Protein AF-A0A1E4FVM3-F1 (afdb_monomer_lite)

Secondary structure (DSSP, 8-state):
----EEE-SSHHHHHHHHHHHHHTTSS-TT--B---SSSS---B---SS---HHHHHHHHHTT--SEEESS---TT--TTGGGGHHHHHHHHHHHS-SGGGTT--HHHHHHHHHHHHHHHHSTTTTTS-HHHHHHHHHHHS-TTSSS-HHHHHHHHHHHHHHHHT------

pLDDT: mean 76.73, std 14.64, range [32.41, 96.19]

Structure (mmCIF, N/CA/C/O backbone):
data_AF-A0A1E4FVM3-F1
#
_entry.id   AF-A0A1E4FVM3-F1
#
loop_
_atom_site.grou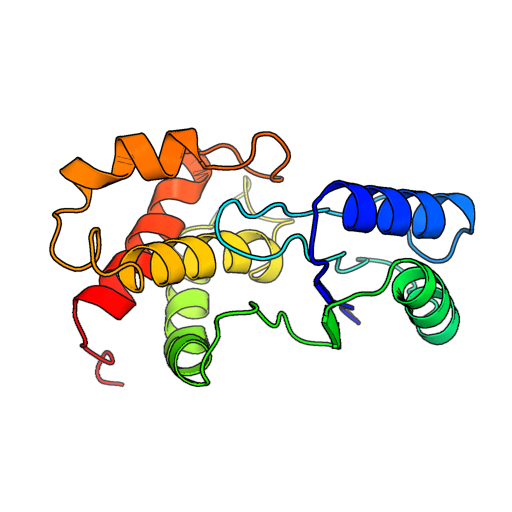p_PDB
_atom_site.id
_atom_site.type_symbol
_atom_site.label_atom_id
_atom_site.label_alt_id
_atom_site.label_comp_id
_atom_site.label_asym_id
_atom_site.label_entity_id
_atom_site.label_seq_id
_atom_site.pdbx_PDB_ins_code
_atom_site.Cartn_x
_atom_site.Cartn_y
_atom_site.Cartn_z
_atom_site.occupancy
_atom_site.B_iso_or_equiv
_atom_site.auth_seq_id
_atom_site.auth_comp_id
_atom_site.auth_asym_id
_atom_site.auth_atom_id
_atom_site.pdbx_PDB_model_num
ATOM 1 N N . MET A 1 1 ? 9.116 11.237 -12.407 1.00 55.25 1 MET A N 1
ATOM 2 C CA . MET A 1 1 ? 9.352 9.8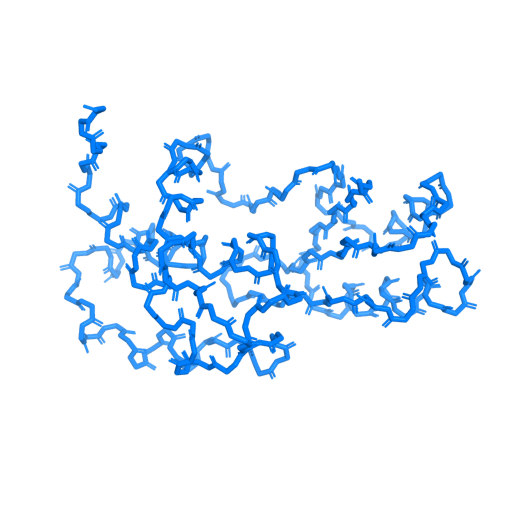05 -12.136 1.00 55.25 1 MET A CA 1
ATOM 3 C C . MET A 1 1 ? 8.247 9.042 -12.833 1.00 55.25 1 MET A C 1
ATOM 5 O O . MET A 1 1 ? 7.100 9.439 -12.680 1.00 55.25 1 MET A O 1
ATOM 9 N N . SER A 1 2 ? 8.581 8.047 -13.650 1.00 64.88 2 SER A N 1
ATOM 10 C CA . SER A 1 2 ? 7.583 7.173 -14.271 1.00 64.88 2 SER A CA 1
ATOM 11 C C . SER A 1 2 ? 7.431 5.952 -13.380 1.00 64.88 2 SER A C 1
ATOM 13 O O . SER A 1 2 ? 8.362 5.159 -13.269 1.00 64.88 2 SER A O 1
ATOM 15 N N . THR A 1 3 ? 6.294 5.848 -12.703 1.00 71.19 3 THR A N 1
ATOM 16 C CA . THR A 1 3 ? 5.967 4.690 -11.876 1.00 71.19 3 THR A CA 1
ATOM 17 C C . THR A 1 3 ? 5.226 3.671 -12.714 1.00 71.19 3 THR A C 1
ATOM 19 O O . THR A 1 3 ? 4.304 4.045 -13.429 1.00 71.19 3 THR A O 1
ATOM 22 N N . LEU A 1 4 ? 5.592 2.398 -12.603 1.00 76.56 4 LEU A N 1
ATOM 23 C CA . LEU A 1 4 ? 4.802 1.310 -13.153 1.00 76.56 4 LEU A CA 1
ATOM 24 C C . LEU A 1 4 ? 4.329 0.444 -11.992 1.00 76.56 4 LEU A C 1
ATOM 26 O O . LEU A 1 4 ? 5.120 0.017 -11.162 1.00 76.56 4 LEU A O 1
ATOM 30 N N . TYR A 1 5 ? 3.031 0.220 -11.917 1.00 77.19 5 TYR A N 1
ATOM 31 C CA . TYR A 1 5 ? 2.399 -0.694 -10.987 1.00 77.19 5 TYR A CA 1
ATOM 32 C C . TYR A 1 5 ? 2.003 -1.941 -11.757 1.00 77.19 5 TYR A C 1
ATOM 34 O O . TYR A 1 5 ? 1.569 -1.864 -12.905 1.00 77.19 5 TYR A O 1
ATOM 42 N N . ALA A 1 6 ? 2.129 -3.092 -11.114 1.00 79.44 6 ALA A N 1
ATOM 43 C CA . ALA A 1 6 ? 1.566 -4.336 -11.603 1.00 79.44 6 ALA A CA 1
ATOM 44 C C . ALA A 1 6 ? 1.057 -5.120 -10.411 1.00 79.44 6 ALA A C 1
ATOM 46 O O . ALA A 1 6 ? 1.839 -5.337 -9.501 1.00 79.44 6 ALA A O 1
ATOM 47 N N . THR A 1 7 ? -0.204 -5.534 -10.416 1.00 76.06 7 THR A N 1
ATOM 48 C CA . THR A 1 7 ? -0.795 -6.333 -9.335 1.00 76.06 7 THR A CA 1
ATOM 49 C C . THR A 1 7 ? -0.911 -7.778 -9.811 1.00 76.06 7 THR A C 1
ATOM 51 O O . THR A 1 7 ? -1.365 -8.029 -10.918 1.00 76.06 7 THR A O 1
ATOM 54 N N . TYR A 1 8 ? -0.539 -8.751 -8.991 1.00 76.81 8 TYR A N 1
ATOM 55 C CA . TYR A 1 8 ? -0.555 -10.187 -9.265 1.00 76.81 8 TYR A CA 1
ATOM 56 C C . TYR A 1 8 ? -1.565 -10.941 -8.394 1.00 76.81 8 TYR A C 1
ATOM 58 O O . TYR A 1 8 ? -1.943 -10.494 -7.319 1.00 76.81 8 TYR A O 1
ATOM 66 N N . PRO A 1 9 ? -2.015 -12.137 -8.803 1.00 72.88 9 PRO A N 1
ATOM 67 C CA . PRO A 1 9 ? -2.916 -12.943 -7.981 1.00 72.88 9 PRO A CA 1
ATOM 68 C C . PRO A 1 9 ? -2.242 -13.590 -6.762 1.00 72.88 9 PRO A C 1
ATOM 70 O O . PRO A 1 9 ? -2.947 -13.979 -5.836 1.00 72.88 9 PRO A O 1
ATOM 73 N N . ASN A 1 10 ? -0.914 -13.758 -6.771 1.00 73.62 10 ASN A N 1
ATOM 74 C CA . ASN A 1 10 ? -0.155 -14.465 -5.734 1.00 73.62 10 ASN A CA 1
ATOM 75 C C . ASN A 1 10 ? 1.259 -13.839 -5.546 1.00 73.62 10 ASN A C 1
ATOM 77 O O . ASN A 1 10 ? 1.725 -13.144 -6.455 1.00 73.62 10 ASN A O 1
ATOM 81 N N . PRO A 1 11 ? 1.961 -14.059 -4.411 1.00 72.44 11 PRO A N 1
ATOM 82 C CA . PRO A 1 11 ? 3.213 -13.361 -4.104 1.00 72.44 11 PRO A CA 1
ATOM 83 C C . PRO A 1 11 ? 4.366 -13.921 -4.928 1.00 72.44 11 PRO A C 1
ATOM 85 O O . PRO A 1 11 ? 5.247 -13.184 -5.352 1.00 72.44 11 PRO A O 1
ATOM 88 N N . THR A 1 12 ? 4.318 -15.219 -5.222 1.00 78.19 12 THR A N 1
ATOM 89 C CA . THR A 1 12 ? 5.316 -15.918 -6.023 1.00 78.19 12 THR A CA 1
ATOM 90 C C . THR A 1 12 ? 5.410 -15.337 -7.431 1.00 78.19 12 THR A C 1
ATOM 92 O O . THR A 1 12 ? 6.515 -15.096 -7.904 1.00 78.19 12 THR A O 1
ATOM 95 N N . ALA A 1 13 ? 4.278 -15.060 -8.085 1.00 81.00 13 ALA A N 1
ATOM 96 C CA . ALA A 1 13 ? 4.243 -14.446 -9.412 1.00 81.00 13 ALA A CA 1
ATOM 97 C C . ALA A 1 13 ? 4.869 -13.045 -9.402 1.00 81.00 13 ALA A C 1
ATOM 99 O O . ALA A 1 13 ? 5.689 -12.729 -10.262 1.00 81.00 13 ALA A O 1
ATOM 100 N N . ALA A 1 14 ? 4.552 -12.237 -8.390 1.00 78.50 14 ALA A N 1
ATOM 101 C CA . ALA A 1 14 ? 5.124 -10.906 -8.254 1.00 78.50 14 ALA A CA 1
ATOM 102 C C . ALA A 1 14 ? 6.630 -10.935 -7.958 1.00 78.50 14 ALA A 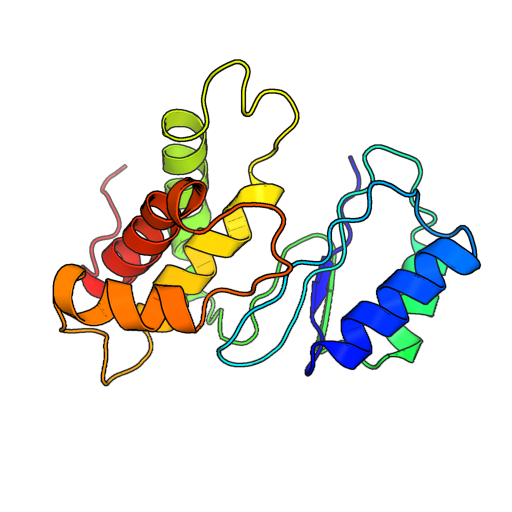C 1
ATOM 104 O O . ALA A 1 14 ? 7.393 -10.192 -8.570 1.00 78.50 14 ALA A O 1
ATOM 105 N N . GLU A 1 15 ? 7.085 -11.833 -7.080 1.00 78.31 15 GLU A N 1
ATOM 106 C CA . GLU A 1 15 ? 8.510 -12.047 -6.809 1.00 78.31 15 GLU A CA 1
ATOM 107 C C . GLU A 1 15 ? 9.271 -12.531 -8.050 1.00 78.31 15 GLU A C 1
ATOM 109 O O . GLU A 1 15 ? 10.405 -12.116 -8.289 1.00 78.31 15 GLU A O 1
ATOM 114 N N . GLN A 1 16 ? 8.671 -13.412 -8.852 1.00 85.31 16 GLN A N 1
ATOM 115 C CA . GLN A 1 16 ? 9.268 -13.897 -10.097 1.00 85.31 16 GLN A CA 1
ATOM 116 C C . GLN A 1 16 ? 9.345 -12.795 -11.159 1.00 85.31 16 GLN A C 1
ATOM 118 O O . GLN A 1 16 ? 10.384 -12.653 -11.811 1.00 85.31 16 GLN A O 1
ATOM 123 N N . ALA A 1 17 ? 8.296 -11.981 -11.292 1.00 86.00 17 ALA A N 1
ATOM 124 C CA . ALA A 1 17 ? 8.288 -10.818 -12.172 1.00 86.00 17 ALA A CA 1
ATOM 125 C C . ALA A 1 17 ? 9.365 -9.805 -11.770 1.00 86.00 17 ALA A C 1
ATOM 127 O O . ALA A 1 17 ? 10.157 -9.369 -12.604 1.00 86.00 17 ALA A O 1
ATOM 128 N N . ALA A 1 18 ? 9.462 -9.526 -10.472 1.00 80.62 18 ALA A N 1
ATOM 129 C CA . ALA A 1 18 ? 10.481 -8.679 -9.873 1.00 80.62 18 ALA A CA 1
ATOM 130 C C . ALA A 1 18 ? 11.888 -9.178 -10.210 1.00 80.62 18 ALA A C 1
ATOM 132 O O . ALA A 1 18 ? 12.705 -8.455 -10.783 1.00 80.62 18 ALA A O 1
ATOM 133 N N . ARG A 1 19 ? 12.173 -10.445 -9.905 1.00 82.94 19 ARG A N 1
ATOM 134 C CA . ARG A 1 19 ? 13.474 -11.050 -10.212 1.00 82.94 19 ARG A CA 1
ATOM 135 C C . ARG A 1 19 ? 13.802 -10.962 -11.702 1.00 82.94 19 ARG A C 1
ATOM 137 O O . ARG A 1 19 ? 14.945 -10.666 -12.031 1.00 82.94 19 ARG A O 1
ATOM 144 N N . SER A 1 20 ? 12.819 -11.160 -12.579 1.00 89.00 20 SER A N 1
ATOM 145 C CA . SER A 1 20 ? 13.014 -11.086 -14.033 1.00 89.00 20 SER A CA 1
ATOM 146 C C . SER A 1 20 ? 13.330 -9.664 -14.502 1.00 89.00 20 SER A C 1
ATOM 148 O O . SER A 1 20 ? 14.242 -9.482 -15.303 1.00 89.00 20 SER A O 1
ATOM 150 N N . LEU A 1 21 ? 12.660 -8.641 -13.956 1.00 84.12 21 LEU A N 1
ATOM 151 C CA . LEU A 1 21 ? 12.960 -7.234 -14.259 1.00 84.12 21 LEU A CA 1
ATOM 152 C C . LEU A 1 21 ? 14.407 -6.866 -13.913 1.00 84.12 21 LEU A C 1
ATOM 154 O O . LEU A 1 21 ? 15.078 -6.205 -14.709 1.00 84.12 21 LEU A O 1
ATOM 158 N N . LEU A 1 22 ? 14.895 -7.335 -12.761 1.00 81.06 22 LEU A N 1
ATOM 159 C CA . LEU A 1 22 ? 16.276 -7.121 -12.324 1.00 81.06 22 LEU A CA 1
ATOM 160 C C . LEU A 1 22 ? 17.277 -7.904 -13.184 1.00 81.06 22 LEU A C 1
ATOM 162 O O . LEU A 1 22 ? 18.270 -7.344 -13.639 1.00 81.06 22 LEU A O 1
ATOM 166 N N . GLN A 1 23 ? 17.020 -9.193 -13.428 1.00 86.00 23 GLN A N 1
ATOM 167 C CA . GLN A 1 23 ? 17.911 -10.067 -14.204 1.00 86.00 23 GLN A CA 1
ATOM 168 C C . GLN A 1 23 ? 18.042 -9.626 -15.662 1.00 86.00 23 GLN A C 1
ATOM 170 O O . GLN A 1 23 ? 19.118 -9.727 -16.247 1.00 86.00 23 GLN A O 1
ATOM 175 N N . GLU A 1 24 ? 16.955 -9.133 -16.252 1.00 88.44 24 GLU A N 1
ATOM 176 C CA . GLU A 1 24 ? 16.933 -8.676 -17.638 1.00 88.44 24 GLU A CA 1
ATOM 177 C C . GLU A 1 24 ? 17.366 -7.206 -17.785 1.00 88.44 24 GLU A C 1
ATOM 179 O O . GLU A 1 24 ? 17.501 -6.725 -18.913 1.00 88.44 24 GLU A O 1
ATOM 184 N N . GLY A 1 25 ? 17.618 -6.496 -16.677 1.00 82.25 25 GLY A N 1
ATOM 185 C CA . GLY A 1 25 ? 18.036 -5.092 -16.675 1.00 82.25 25 GLY A CA 1
ATOM 186 C C . GLY A 1 25 ? 16.948 -4.128 -17.156 1.00 82.25 25 GLY A C 1
ATOM 187 O O . GLY A 1 25 ? 17.263 -3.090 -17.732 1.00 82.25 25 GLY A O 1
ATOM 188 N N . ALA A 1 26 ? 15.675 -4.490 -16.977 1.00 81.44 26 ALA A N 1
ATOM 189 C CA . ALA A 1 26 ? 14.531 -3.646 -17.327 1.00 81.44 26 ALA A CA 1
ATOM 190 C C . ALA A 1 26 ? 14.175 -2.634 -16.218 1.00 81.44 26 ALA A C 1
ATOM 192 O O . ALA A 1 26 ? 13.538 -1.620 -16.502 1.00 81.44 26 ALA A O 1
ATOM 193 N N . ALA A 1 27 ? 14.625 -2.884 -14.982 1.00 75.25 27 ALA A N 1
ATOM 194 C CA . ALA A 1 27 ? 14.493 -1.989 -13.832 1.00 75.25 27 ALA A CA 1
ATOM 195 C C . ALA A 1 27 ? 15.787 -1.961 -12.988 1.00 75.25 27 ALA A C 1
ATOM 197 O O . ALA A 1 27 ? 16.590 -2.895 -13.045 1.00 75.25 27 ALA A O 1
ATOM 198 N N . SER A 1 28 ? 15.994 -0.893 -12.202 1.00 66.88 28 SER A N 1
ATOM 199 C CA . SER A 1 28 ? 17.129 -0.784 -11.268 1.00 66.88 28 SER A CA 1
ATOM 200 C C . SER A 1 28 ? 16.900 -1.583 -9.978 1.00 66.88 28 SER A C 1
ATOM 202 O O . SER A 1 28 ? 15.788 -2.009 -9.676 1.00 66.88 28 SER A O 1
ATOM 204 N N . THR A 1 29 ? 17.957 -1.748 -9.178 1.00 59.19 29 THR A N 1
ATOM 205 C CA . THR A 1 29 ? 17.938 -2.425 -7.867 1.00 59.19 29 THR A CA 1
ATOM 206 C C . THR A 1 29 ? 17.061 -1.769 -6.804 1.00 59.19 29 THR A C 1
ATOM 208 O O . THR A 1 29 ? 16.786 -2.411 -5.795 1.00 59.19 29 THR A O 1
ATOM 211 N N . ASP A 1 30 ? 16.566 -0.549 -7.017 1.00 59.97 30 ASP A N 1
ATOM 212 C CA . ASP A 1 30 ? 15.721 0.171 -6.047 1.00 59.97 30 ASP A CA 1
ATOM 213 C C . ASP A 1 30 ? 14.253 -0.299 -6.077 1.00 59.97 30 ASP A C 1
ATOM 215 O O . ASP A 1 30 ? 13.323 0.403 -5.679 1.00 59.97 30 ASP A O 1
ATOM 219 N N . MET A 1 31 ? 14.052 -1.524 -6.558 1.00 64.00 31 MET A N 1
ATOM 220 C CA . MET A 1 31 ? 12.776 -2.159 -6.800 1.00 64.00 31 MET A CA 1
ATOM 221 C C . MET A 1 31 ? 12.151 -2.714 -5.489 1.00 64.00 31 MET A C 1
ATOM 223 O O . MET A 1 31 ? 12.509 -3.786 -5.016 1.00 64.00 31 MET A O 1
ATOM 227 N N . ARG A 1 32 ? 11.177 -1.995 -4.916 1.00 64.88 32 ARG A N 1
ATOM 228 C CA . ARG A 1 32 ? 10.283 -2.335 -3.783 1.00 64.88 32 ARG A CA 1
ATOM 229 C C . ARG A 1 32 ? 9.032 -3.193 -4.093 1.00 64.88 32 ARG A C 1
ATOM 231 O O . ARG A 1 32 ? 7.964 -2.709 -4.458 1.00 64.88 32 ARG A O 1
ATOM 238 N N . VAL A 1 33 ? 9.126 -4.486 -3.838 1.00 64.25 33 VAL A N 1
ATOM 239 C CA . VAL A 1 33 ? 7.999 -5.428 -3.932 1.00 64.25 33 VAL A CA 1
ATOM 240 C C . VAL A 1 33 ? 7.124 -5.326 -2.668 1.00 64.25 33 VAL A C 1
ATOM 242 O O . VAL A 1 33 ? 7.634 -5.495 -1.565 1.00 64.25 33 VAL A O 1
ATOM 245 N N . VAL A 1 34 ? 5.820 -5.050 -2.794 1.00 62.69 34 VAL A N 1
ATOM 246 C CA . VAL A 1 34 ? 4.911 -4.812 -1.645 1.00 62.69 34 VAL A CA 1
ATOM 247 C C . VAL A 1 34 ? 3.829 -5.889 -1.500 1.00 62.69 34 VAL A C 1
ATOM 249 O O . VAL A 1 34 ? 2.878 -5.887 -2.254 1.00 62.69 34 VAL A O 1
ATOM 252 N N . CYS A 1 35 ? 3.877 -6.793 -0.521 1.00 62.56 35 CYS A N 1
ATOM 253 C CA . CYS A 1 35 ? 2.843 -7.841 -0.379 1.00 62.56 35 CYS A CA 1
ATOM 254 C C . CYS A 1 35 ? 1.548 -7.379 0.314 1.00 62.56 35 CYS A C 1
ATOM 256 O O . CYS A 1 35 ? 1.579 -6.444 1.098 1.00 62.56 35 CYS A O 1
ATOM 258 N N . TRP A 1 36 ? 0.424 -8.069 0.054 1.00 65.06 36 TRP A N 1
ATOM 259 C CA . TRP A 1 36 ? -0.867 -7.885 0.746 1.00 65.06 36 TRP A CA 1
ATOM 260 C C . TRP A 1 36 ? -1.482 -9.235 1.126 1.00 65.06 36 TRP A C 1
ATOM 262 O O . TRP A 1 36 ? -1.389 -10.168 0.320 1.00 65.06 36 TRP A O 1
ATOM 272 N N . PRO A 1 37 ? -2.129 -9.357 2.298 1.00 51.22 37 PRO A N 1
ATOM 273 C CA . PRO A 1 37 ? -2.682 -10.627 2.773 1.00 51.22 37 PRO A CA 1
ATOM 274 C C . PRO A 1 37 ? -4.093 -10.984 2.260 1.00 51.22 37 PRO A C 1
ATOM 276 O O . PRO A 1 37 ? -4.458 -12.153 2.340 1.00 51.22 37 PRO A O 1
ATOM 279 N N . THR A 1 38 ? -4.890 -10.054 1.712 1.00 49.81 38 THR A N 1
ATOM 280 C CA . THR A 1 38 ? -6.362 -10.233 1.622 1.00 49.81 38 THR A CA 1
ATOM 281 C C . THR A 1 38 ? -7.009 -10.348 0.232 1.00 49.81 38 THR A C 1
ATOM 283 O O . THR A 1 38 ? -8.238 -10.357 0.151 1.00 49.81 38 THR A O 1
ATOM 286 N N . GLY A 1 39 ? -6.276 -10.538 -0.877 1.00 44.88 39 GLY A N 1
ATOM 287 C CA . GLY A 1 39 ? -6.978 -10.825 -2.152 1.00 44.88 39 GLY A CA 1
ATOM 288 C C . GLY A 1 39 ? -6.254 -10.669 -3.489 1.00 44.88 39 GLY A C 1
ATOM 289 O O . GLY A 1 39 ? -6.886 -10.799 -4.542 1.00 44.88 39 GLY A O 1
ATOM 290 N N . GLY A 1 40 ? -4.953 -10.405 -3.502 1.00 47.19 40 GLY A N 1
ATOM 291 C CA . GLY A 1 40 ? -4.200 -10.266 -4.747 1.00 47.19 40 GLY A CA 1
ATOM 292 C C . GLY A 1 40 ? -3.041 -9.311 -4.561 1.00 47.19 40 GLY A C 1
ATOM 293 O O . GLY A 1 40 ? -3.218 -8.138 -4.266 1.00 47.19 40 GLY A O 1
ATOM 294 N N . MET A 1 41 ? -1.861 -9.884 -4.680 1.00 55.81 41 MET A N 1
ATOM 295 C CA . MET A 1 41 ? -0.551 -9.371 -4.358 1.00 55.81 41 MET A CA 1
ATOM 296 C C . MET A 1 41 ? -0.036 -8.204 -5.198 1.00 55.81 41 MET A C 1
ATOM 298 O O . MET A 1 41 ? -0.149 -8.179 -6.407 1.00 55.81 41 MET A O 1
ATOM 302 N N . VAL A 1 42 ? 0.728 -7.353 -4.523 1.00 55.53 42 VAL A N 1
ATOM 303 C CA . VAL A 1 42 ? 2.052 -6.906 -4.959 1.00 55.53 42 VAL A CA 1
ATOM 304 C C . VAL A 1 42 ? 2.186 -6.082 -6.212 1.00 55.53 42 VAL A C 1
ATOM 306 O O . VAL A 1 42 ? 2.440 -6.626 -7.276 1.00 55.53 42 VAL A O 1
ATOM 309 N N . SER A 1 43 ? 2.198 -4.763 -5.976 1.00 55.59 43 SER A N 1
ATOM 310 C CA . SER A 1 43 ? 2.779 -3.749 -6.848 1.00 55.59 43 SER A CA 1
ATOM 311 C C . SER A 1 43 ? 4.293 -3.910 -7.018 1.00 55.59 43 SER A C 1
ATOM 313 O O . SER A 1 43 ? 5.018 -4.237 -6.071 1.00 55.59 43 SER A O 1
ATOM 315 N N . LEU A 1 44 ? 4.748 -3.599 -8.232 1.00 59.44 44 LEU A N 1
ATOM 316 C CA . LEU A 1 44 ? 6.125 -3.636 -8.690 1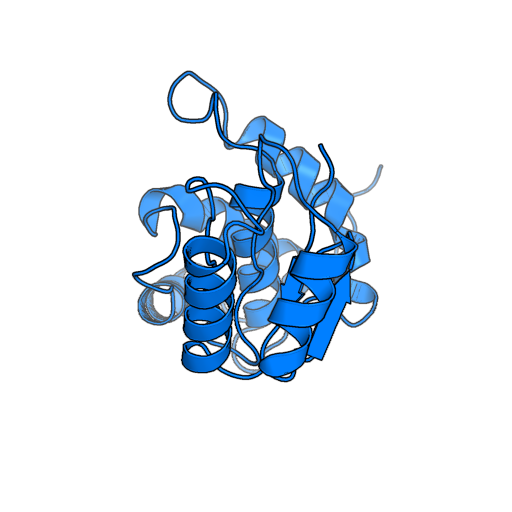.00 59.44 44 LEU A CA 1
ATOM 317 C C . LEU A 1 44 ? 6.617 -2.250 -9.164 1.00 59.44 44 LEU A C 1
ATOM 319 O O . LEU A 1 44 ? 6.848 -2.040 -10.337 1.00 59.44 44 LEU A O 1
ATOM 323 N N . VAL A 1 45 ? 6.845 -1.355 -8.206 1.00 59.72 45 VAL A N 1
ATOM 324 C CA . VAL A 1 45 ? 7.912 -0.327 -8.157 1.00 59.72 45 VAL A CA 1
ATOM 325 C C . VAL A 1 45 ? 8.005 0.797 -9.188 1.00 59.72 45 VAL A C 1
ATOM 327 O O . VAL A 1 45 ? 8.320 0.619 -10.358 1.00 59.72 45 VAL A O 1
ATOM 330 N N . THR A 1 46 ? 7.995 1.997 -8.606 1.00 53.81 46 THR A N 1
ATOM 331 C CA . THR A 1 46 ? 8.763 3.215 -8.916 1.00 53.81 46 THR A CA 1
ATOM 332 C C . THR A 1 46 ? 10.291 3.020 -9.023 1.00 53.81 46 THR A C 1
ATOM 334 O O . THR A 1 46 ? 10.989 3.086 -8.006 1.00 53.81 46 THR A O 1
ATOM 337 N N . PRO A 1 47 ? 10.905 2.904 -10.211 1.00 51.88 47 PRO A N 1
ATOM 338 C CA . PRO A 1 47 ? 12.321 3.216 -10.298 1.00 51.88 47 PRO A CA 1
ATOM 339 C C . PRO A 1 47 ? 12.500 4.724 -10.070 1.00 51.88 47 PRO A C 1
ATOM 341 O O . PRO A 1 47 ? 11.879 5.565 -10.722 1.00 51.88 47 PRO A O 1
ATOM 344 N N . THR A 1 48 ? 13.402 5.084 -9.163 1.00 53.53 48 THR A N 1
ATOM 345 C CA . THR A 1 48 ? 14.017 6.421 -9.134 1.00 53.53 48 THR A CA 1
ATOM 346 C C . THR A 1 48 ? 14.941 6.642 -10.347 1.00 53.53 48 THR A C 1
ATOM 348 O O . THR A 1 48 ? 15.401 7.761 -10.567 1.00 53.53 48 THR A O 1
ATOM 351 N N . GLY A 1 49 ? 15.186 5.596 -11.157 1.00 60.84 49 GLY A N 1
ATOM 352 C CA . GLY A 1 49 ? 16.016 5.590 -12.368 1.00 60.84 49 GLY A CA 1
ATOM 353 C C . GLY A 1 49 ? 15.257 5.376 -13.691 1.00 60.84 49 GLY A C 1
ATOM 354 O O . GLY A 1 49 ? 14.041 5.539 -13.773 1.00 60.84 49 GLY A O 1
ATOM 355 N N . GLN A 1 50 ? 15.989 5.023 -14.757 1.00 62.12 50 GLN A N 1
ATOM 356 C CA . GLN A 1 50 ? 15.406 4.738 -16.076 1.00 62.12 50 GLN A CA 1
ATOM 357 C C . GLN A 1 50 ? 14.572 3.448 -16.049 1.00 62.12 50 GLN A C 1
ATOM 359 O O . GLN A 1 50 ? 15.104 2.367 -15.811 1.00 62.12 50 GLN A O 1
ATOM 364 N N . LEU A 1 51 ? 13.278 3.575 -16.347 1.00 71.56 51 LEU A N 1
ATOM 365 C CA . LEU A 1 51 ? 12.388 2.463 -16.676 1.00 71.56 51 LEU A CA 1
ATOM 366 C C . LEU A 1 51 ? 12.375 2.277 -18.199 1.00 71.56 51 LEU A C 1
ATOM 368 O O . LEU A 1 51 ? 11.954 3.186 -18.920 1.00 71.56 51 LEU A O 1
ATOM 372 N N . ASP A 1 52 ? 12.757 1.103 -18.701 1.00 81.81 52 ASP A N 1
ATOM 373 C CA . ASP A 1 52 ? 12.357 0.706 -20.056 1.00 81.81 52 ASP A CA 1
ATOM 374 C C . ASP A 1 52 ? 10.907 0.223 -19.988 1.00 81.81 52 ASP A C 1
ATOM 376 O O . ASP A 1 52 ? 10.643 -0.928 -19.633 1.00 81.81 52 ASP A O 1
ATOM 380 N N . ARG A 1 53 ? 9.957 1.125 -20.259 1.00 80.75 53 ARG A N 1
ATOM 381 C CA . ARG A 1 53 ? 8.527 0.855 -20.064 1.00 80.75 53 ARG A CA 1
ATOM 382 C C . ARG A 1 53 ? 8.046 -0.335 -20.885 1.00 80.75 53 ARG A C 1
ATOM 384 O O . ARG A 1 53 ? 7.451 -1.248 -20.325 1.00 80.75 53 ARG A O 1
ATOM 391 N N . GLY A 1 54 ? 8.335 -0.346 -22.185 1.00 85.88 54 GLY A N 1
ATOM 392 C CA . GLY A 1 54 ? 7.858 -1.403 -23.077 1.00 85.88 54 GLY A CA 1
ATOM 393 C C . GLY A 1 54 ? 8.422 -2.767 -22.688 1.00 85.88 54 GLY A C 1
ATOM 394 O O . GLY A 1 54 ? 7.697 -3.762 -22.666 1.00 85.88 54 GLY A O 1
ATOM 395 N N . ARG A 1 55 ? 9.702 -2.815 -22.306 1.00 87.38 55 ARG A N 1
ATOM 396 C CA . ARG A 1 55 ? 10.330 -4.055 -21.845 1.00 87.38 55 ARG A CA 1
ATOM 397 C C . ARG A 1 55 ? 9.823 -4.494 -20.473 1.00 87.38 55 ARG A C 1
ATOM 399 O O . ARG A 1 55 ? 9.594 -5.683 -20.266 1.00 87.38 55 ARG A O 1
ATOM 406 N N . SER A 1 56 ? 9.616 -3.549 -19.561 1.00 86.12 56 SER A N 1
ATOM 407 C CA . SER A 1 56 ? 9.089 -3.818 -18.222 1.00 86.12 56 SER A CA 1
ATOM 408 C C . SER A 1 56 ? 7.675 -4.380 -18.297 1.00 86.12 56 SER A C 1
ATOM 410 O O . SER A 1 56 ? 7.414 -5.438 -17.734 1.00 86.12 56 SER A O 1
ATOM 412 N N . GLU A 1 57 ? 6.788 -3.749 -19.070 1.00 87.88 57 GLU A N 1
ATOM 413 C CA . GLU A 1 57 ? 5.427 -4.239 -19.312 1.00 87.88 57 GLU A CA 1
ATOM 414 C C . GLU A 1 57 ? 5.440 -5.648 -19.920 1.00 87.88 57 GLU A C 1
ATOM 416 O O . GLU A 1 57 ? 4.722 -6.525 -19.442 1.00 87.88 57 GLU A O 1
ATOM 421 N N . GLN A 1 58 ? 6.303 -5.917 -20.908 1.00 90.31 58 GLN A N 1
ATOM 422 C CA . GLN A 1 58 ? 6.438 -7.261 -21.481 1.00 90.31 58 GLN A CA 1
ATOM 423 C C . GLN A 1 58 ? 6.880 -8.307 -20.456 1.00 90.31 58 GLN A C 1
ATOM 425 O O . GLN A 1 58 ? 6.351 -9.416 -20.466 1.00 90.31 58 GLN A O 1
ATOM 430 N N . ILE A 1 59 ? 7.847 -7.987 -19.593 1.00 89.75 59 ILE A N 1
ATOM 431 C CA . ILE A 1 59 ? 8.321 -8.907 -18.551 1.00 89.75 59 ILE A CA 1
ATOM 432 C C . ILE A 1 59 ? 7.216 -9.155 -17.526 1.00 89.75 59 ILE A C 1
ATOM 434 O O . ILE A 1 59 ? 6.953 -10.310 -17.199 1.00 89.75 59 ILE A O 1
ATOM 438 N N . LEU A 1 60 ? 6.535 -8.101 -17.070 1.00 87.31 60 LEU A N 1
ATOM 439 C CA . LEU A 1 60 ? 5.434 -8.194 -16.111 1.00 87.31 60 LEU A CA 1
ATOM 440 C C . LEU A 1 60 ? 4.308 -9.091 -16.648 1.00 87.31 60 LEU A C 1
ATOM 442 O O . LEU A 1 60 ? 3.874 -10.023 -15.975 1.00 87.31 60 LEU A O 1
ATOM 446 N N . GLN A 1 61 ? 3.901 -8.892 -17.905 1.00 90.00 61 GLN A N 1
ATOM 447 C CA . GLN A 1 61 ? 2.831 -9.663 -18.549 1.00 90.00 61 GLN A CA 1
ATOM 448 C C . GLN A 1 61 ? 3.100 -11.179 -18.606 1.00 90.00 61 GLN A C 1
ATOM 450 O O . GLN A 1 61 ? 2.155 -11.968 -18.576 1.00 90.00 61 GLN A O 1
ATOM 455 N N . ARG A 1 62 ? 4.367 -11.627 -18.603 1.00 93.69 62 ARG A N 1
ATOM 456 C CA . ARG A 1 62 ? 4.716 -13.067 -18.572 1.00 93.69 62 ARG A CA 1
ATOM 457 C C . ARG A 1 62 ? 4.207 -13.777 -17.318 1.00 93.69 62 ARG A C 1
ATOM 459 O O . ARG A 1 62 ? 4.011 -14.989 -17.344 1.00 93.69 62 ARG A O 1
ATOM 466 N N . PHE A 1 63 ? 3.978 -13.032 -16.240 1.00 89.75 63 PHE A N 1
ATOM 467 C CA . PHE A 1 63 ? 3.547 -13.561 -14.947 1.00 89.75 63 PHE A CA 1
ATOM 468 C C . PHE A 1 63 ? 2.052 -13.339 -14.684 1.00 89.75 63 PHE A C 1
ATOM 470 O O . PHE A 1 63 ? 1.595 -13.516 -13.557 1.00 89.75 63 PHE A O 1
ATOM 477 N N . SER A 1 64 ? 1.279 -13.006 -15.728 1.00 87.38 64 SER A N 1
ATOM 478 C CA . SER A 1 64 ? -0.186 -12.861 -15.684 1.00 87.38 64 SER A CA 1
ATOM 479 C C . SER A 1 64 ? -0.674 -11.905 -14.581 1.00 87.38 64 SER A C 1
ATOM 481 O O . SER A 1 64 ? -1.390 -12.326 -13.663 1.00 87.38 64 SER A O 1
ATOM 483 N N . PRO A 1 65 ? -0.278 -10.620 -14.637 1.00 83.00 65 PRO A N 1
ATOM 484 C CA . PRO A 1 65 ? -0.778 -9.620 -13.714 1.00 83.00 65 PRO A CA 1
ATOM 485 C C . PRO A 1 65 ? -2.283 -9.410 -13.925 1.00 83.00 65 PRO A C 1
ATOM 487 O O . PRO A 1 65 ? -2.832 -9.596 -15.008 1.00 83.00 65 PRO A O 1
ATOM 490 N N . LEU A 1 66 ? -2.950 -9.010 -12.855 1.00 77.38 66 LEU A N 1
ATOM 491 C CA . LEU A 1 66 ? -4.344 -8.590 -12.810 1.00 77.38 66 LEU A CA 1
ATOM 492 C C . LEU A 1 66 ? -4.533 -7.202 -13.409 1.00 77.38 66 LEU A C 1
ATOM 494 O O . LEU A 1 66 ? -5.544 -6.944 -14.052 1.00 77.38 66 LEU A O 1
ATOM 498 N N . SER A 1 67 ? -3.558 -6.330 -13.175 1.00 79.31 67 SER A N 1
ATOM 499 C CA . SER A 1 67 ? -3.498 -4.970 -13.692 1.00 79.31 67 SER A CA 1
ATOM 500 C C . SER A 1 67 ? -2.041 -4.568 -13.885 1.00 79.31 67 SER A C 1
ATOM 502 O O . SER A 1 67 ? -1.155 -5.061 -13.182 1.00 79.31 67 SER A O 1
ATOM 504 N N . VAL A 1 68 ? -1.797 -3.694 -14.861 1.00 82.00 68 VAL A N 1
ATOM 505 C CA . VAL A 1 68 ? -0.512 -3.024 -15.095 1.00 82.00 68 VAL A CA 1
ATOM 506 C C . VAL A 1 68 ? -0.819 -1.586 -15.501 1.00 82.00 68 VAL A C 1
ATOM 508 O O . VAL A 1 68 ? -1.606 -1.383 -16.424 1.00 82.00 68 VAL A O 1
ATOM 511 N N . GLY A 1 69 ? -0.227 -0.595 -14.837 1.00 78.50 69 GLY A N 1
ATOM 512 C CA . GLY A 1 69 ? -0.543 0.809 -15.104 1.00 78.50 69 GLY A CA 1
ATOM 513 C C . GLY A 1 69 ? 0.286 1.806 -14.304 1.00 78.50 69 GLY A C 1
ATOM 514 O O . GLY A 1 69 ? 1.153 1.432 -13.524 1.00 78.50 69 GLY A O 1
ATOM 515 N N . ASP A 1 70 ? 0.021 3.095 -14.506 1.00 75.06 70 ASP A N 1
ATOM 516 C CA . ASP A 1 70 ? 0.725 4.187 -13.812 1.00 75.06 70 ASP A CA 1
ATOM 517 C C . ASP A 1 70 ? 0.205 4.438 -12.388 1.00 75.06 70 ASP A C 1
ATOM 519 O O . ASP A 1 70 ? 0.836 5.151 -11.607 1.00 75.06 70 ASP A O 1
ATOM 523 N N . THR A 1 71 ? -0.934 3.840 -12.041 1.00 68.75 71 THR A N 1
ATOM 524 C CA . THR A 1 71 ? -1.590 3.947 -10.737 1.00 68.75 71 THR A CA 1
ATOM 525 C C . THR A 1 71 ? -1.682 2.586 -10.066 1.00 68.75 71 THR A C 1
ATOM 527 O O . THR A 1 71 ? -1.853 1.559 -10.725 1.00 68.75 71 THR A O 1
ATOM 530 N N . PHE A 1 72 ? -1.606 2.577 -8.737 1.00 68.06 72 PHE A N 1
ATOM 531 C CA . PHE A 1 72 ? -1.893 1.380 -7.961 1.00 68.06 72 PHE A CA 1
ATOM 532 C C . PHE A 1 72 ? -3.383 1.041 -8.059 1.00 68.06 72 PHE A C 1
ATOM 534 O O . PHE A 1 72 ? -4.229 1.821 -7.633 1.00 68.06 72 PHE A O 1
ATOM 541 N N . GLU A 1 73 ? -3.705 -0.135 -8.596 1.00 63.47 73 GLU A N 1
ATOM 542 C CA . GLU A 1 73 ? -5.069 -0.666 -8.606 1.00 63.47 73 GLU A CA 1
ATOM 543 C C . GLU A 1 73 ? -5.159 -1.856 -7.644 1.00 63.47 73 GLU A C 1
ATOM 545 O O . GLU A 1 73 ? -4.725 -2.970 -7.964 1.00 63.47 73 GLU A O 1
ATOM 550 N N . ALA A 1 74 ? -5.719 -1.630 -6.451 1.00 57.97 74 ALA A N 1
ATOM 551 C CA . ALA A 1 74 ? -6.068 -2.716 -5.537 1.00 57.97 74 ALA A CA 1
ATOM 552 C C . ALA A 1 74 ? -7.263 -3.505 -6.103 1.00 57.97 74 ALA A C 1
ATOM 554 O O . ALA A 1 74 ? -8.243 -2.926 -6.562 1.00 57.97 74 ALA A O 1
ATOM 555 N N . ARG A 1 75 ? -7.230 -4.842 -6.061 1.00 51.03 75 ARG A N 1
ATOM 556 C CA . ARG A 1 75 ? -8.244 -5.707 -6.709 1.00 51.03 75 ARG A CA 1
ATOM 557 C C . ARG A 1 75 ? -9.674 -5.517 -6.167 1.00 51.03 75 ARG A C 1
ATOM 559 O O . ARG A 1 75 ? -10.634 -5.877 -6.845 1.00 51.03 75 ARG A O 1
ATOM 566 N N . ARG A 1 76 ? -9.817 -4.966 -4.956 1.00 49.84 76 ARG A N 1
ATOM 567 C CA . ARG A 1 76 ? -11.094 -4.572 -4.331 1.00 49.84 76 ARG A CA 1
ATOM 568 C C . ARG A 1 76 ? -11.295 -3.064 -4.216 1.00 49.84 76 ARG A C 1
ATOM 570 O O . ARG A 1 76 ? -12.281 -2.644 -3.609 1.00 49.84 76 ARG A O 1
ATOM 577 N N . ALA A 1 77 ? -10.444 -2.264 -4.855 1.00 46.84 77 ALA A N 1
ATOM 578 C CA . ALA A 1 77 ? -10.762 -0.883 -5.174 1.00 46.84 77 ALA A CA 1
ATOM 579 C C . ALA A 1 77 ? -11.928 -0.867 -6.172 1.00 46.84 77 ALA A C 1
ATOM 581 O O . ALA A 1 77 ? -11.794 -0.576 -7.357 1.00 46.84 77 ALA A O 1
ATOM 582 N N . THR A 1 78 ? -13.133 -1.155 -5.681 1.00 42.62 78 THR A N 1
ATOM 583 C CA . THR A 1 78 ? -14.320 -0.449 -6.145 1.00 42.62 78 THR A CA 1
ATOM 584 C C . THR A 1 78 ? -13.923 1.025 -6.216 1.00 42.62 78 THR A C 1
ATOM 586 O O . THR A 1 78 ? -13.166 1.473 -5.354 1.00 42.62 78 THR A O 1
ATOM 589 N N . GLY A 1 79 ? -14.424 1.804 -7.178 1.00 49.16 79 GLY A N 1
ATOM 590 C CA . GLY A 1 79 ? -14.089 3.237 -7.289 1.00 49.16 79 GLY A CA 1
ATOM 591 C C . GLY A 1 79 ? -14.193 4.043 -5.974 1.00 49.16 79 GLY A C 1
ATOM 592 O O . GLY A 1 79 ? -13.650 5.134 -5.894 1.00 49.16 79 GLY A O 1
ATOM 593 N N . ALA A 1 80 ? -14.824 3.467 -4.940 1.00 50.03 80 ALA A N 1
ATOM 594 C CA . ALA A 1 80 ? -14.816 3.847 -3.533 1.00 50.03 80 ALA A CA 1
ATOM 595 C C . ALA A 1 80 ? -13.443 4.093 -2.866 1.00 50.03 80 ALA A C 1
ATOM 597 O O . ALA A 1 80 ? -13.353 5.050 -2.113 1.00 50.03 80 ALA A O 1
ATOM 598 N N . THR A 1 81 ? -12.377 3.311 -3.086 1.00 54.53 81 THR A N 1
ATOM 599 C CA . THR A 1 81 ? -11.092 3.588 -2.387 1.00 54.53 81 THR A CA 1
ATOM 600 C C . THR A 1 81 ? -10.331 4.760 -3.001 1.00 54.53 81 THR A C 1
ATOM 602 O O . THR A 1 81 ? -9.657 5.491 -2.285 1.00 54.53 81 THR A O 1
ATOM 605 N N . ASN A 1 82 ? -10.516 5.000 -4.304 1.00 64.69 82 ASN A N 1
ATOM 606 C CA . ASN A 1 82 ? -9.993 6.192 -4.974 1.00 64.69 82 ASN A CA 1
ATOM 607 C C . ASN A 1 82 ? -10.640 7.484 -4.425 1.00 64.69 82 ASN A C 1
ATOM 609 O O . ASN A 1 82 ? -10.093 8.565 -4.597 1.00 64.69 82 ASN A O 1
ATOM 613 N N . LEU A 1 83 ? -11.787 7.383 -3.729 1.00 71.00 83 LEU A N 1
ATOM 614 C CA . LEU A 1 83 ? -12.422 8.526 -3.059 1.00 71.00 83 LEU A CA 1
ATOM 615 C C . LEU A 1 83 ? -11.605 9.058 -1.875 1.00 71.00 83 LEU A C 1
ATOM 617 O O . LEU A 1 83 ? -11.834 10.191 -1.465 1.00 71.00 83 LEU A O 1
ATOM 621 N N . TYR A 1 84 ? -10.698 8.253 -1.315 1.00 82.38 84 TYR A N 1
ATOM 622 C CA . TYR A 1 84 ? -9.928 8.600 -0.116 1.00 82.38 84 TYR A CA 1
ATOM 623 C C . TYR A 1 84 ? -8.455 8.902 -0.411 1.00 82.38 84 TYR A C 1
ATOM 625 O O . TYR A 1 84 ? -7.687 9.158 0.513 1.00 82.38 84 TYR A O 1
ATOM 633 N N . GLU A 1 85 ? -8.044 8.881 -1.682 1.00 83.88 85 GLU A N 1
ATOM 634 C CA . GLU A 1 85 ? -6.642 9.059 -2.075 1.00 83.88 85 GLU A CA 1
ATOM 635 C C . GLU A 1 85 ? -6.082 10.407 -1.596 1.00 83.88 85 GLU A C 1
ATOM 637 O O . GLU A 1 85 ? -4.994 10.465 -1.019 1.00 83.88 85 GLU A O 1
ATOM 642 N N . ASP A 1 86 ? -6.867 11.478 -1.745 1.00 88.81 86 ASP A N 1
ATOM 643 C CA . ASP A 1 86 ? -6.494 12.820 -1.288 1.00 88.81 86 ASP A CA 1
ATOM 644 C C . ASP A 1 86 ? -6.298 12.869 0.238 1.00 88.81 86 ASP A C 1
ATOM 646 O O . ASP A 1 86 ? -5.336 13.471 0.724 1.00 88.81 86 ASP A O 1
ATOM 650 N N . ASP A 1 87 ? -7.157 12.183 1.002 1.00 90.69 87 ASP A N 1
ATOM 651 C CA . ASP A 1 87 ? -7.035 12.088 2.461 1.00 90.69 87 ASP A CA 1
ATOM 652 C C . ASP A 1 87 ? -5.777 11.314 2.863 1.00 90.69 87 ASP A C 1
ATOM 654 O O . ASP A 1 87 ? -5.038 11.728 3.757 1.00 90.69 87 ASP A O 1
ATOM 658 N N . PHE A 1 88 ? -5.511 10.190 2.193 1.00 91.31 88 PHE A N 1
ATOM 659 C CA . PHE A 1 88 ? -4.338 9.360 2.454 1.00 91.31 88 PHE A CA 1
ATOM 660 C C . PHE A 1 88 ? -3.051 10.118 2.154 1.00 91.31 88 PHE A C 1
ATOM 662 O O . PHE A 1 88 ? -2.101 10.061 2.936 1.00 91.31 88 PHE A O 1
ATOM 669 N N . GLN A 1 89 ? -3.013 10.860 1.048 1.00 91.44 89 GLN A N 1
ATOM 670 C CA . GLN A 1 89 ? -1.861 11.674 0.693 1.00 91.44 89 GLN A CA 1
ATOM 671 C C . GLN A 1 89 ? -1.658 12.825 1.691 1.00 91.44 89 GLN A C 1
ATOM 673 O O . GLN A 1 89 ? -0.516 13.124 2.063 1.00 91.44 89 GLN A O 1
ATOM 678 N N . ALA A 1 90 ? -2.743 13.449 2.162 1.00 93.81 90 ALA A N 1
ATOM 679 C CA . ALA A 1 90 ? -2.690 14.487 3.187 1.00 93.81 90 ALA A CA 1
ATOM 680 C C . ALA A 1 90 ? -2.179 13.947 4.536 1.00 93.81 90 ALA A C 1
ATOM 682 O O . ALA A 1 90 ? -1.254 14.532 5.109 1.00 93.81 90 ALA A O 1
ATOM 683 N N . ASP A 1 91 ? -2.714 12.819 5.016 1.00 96.19 91 ASP A N 1
ATOM 684 C CA . ASP A 1 91 ? -2.260 12.171 6.253 1.00 96.19 91 ASP A CA 1
ATOM 685 C C . ASP A 1 91 ? -0.797 11.731 6.138 1.00 96.19 91 ASP A C 1
ATOM 687 O O . ASP A 1 91 ? 0.004 12.042 7.020 1.00 96.19 91 ASP A O 1
ATOM 691 N N . ALA A 1 92 ? -0.399 11.111 5.022 1.00 94.19 92 ALA A N 1
ATOM 692 C CA . ALA A 1 92 ? 0.974 10.658 4.809 1.00 94.19 92 ALA A CA 1
ATOM 693 C C . ALA A 1 92 ? 1.983 11.812 4.874 1.00 94.19 92 ALA A C 1
ATOM 695 O O . ALA A 1 92 ? 3.036 11.685 5.503 1.00 94.19 92 ALA A O 1
ATOM 696 N N . LYS A 1 93 ? 1.644 12.965 4.282 1.00 94.56 93 LYS A N 1
ATOM 697 C CA . LYS A 1 93 ? 2.476 14.177 4.325 1.00 94.56 93 LYS A CA 1
ATOM 698 C C . LYS A 1 93 ? 2.681 14.692 5.750 1.00 94.56 93 LYS A C 1
ATOM 700 O O . LYS A 1 93 ? 3.707 15.310 6.030 1.00 94.56 93 LYS A O 1
ATOM 705 N N . ILE A 1 94 ? 1.714 14.485 6.641 1.00 95.75 94 ILE A N 1
ATOM 706 C CA . ILE A 1 94 ? 1.794 14.896 8.048 1.00 95.75 94 ILE A CA 1
ATOM 707 C C . ILE A 1 94 ? 2.528 13.838 8.880 1.00 95.75 94 ILE A C 1
ATOM 709 O O . ILE A 1 94 ? 3.389 14.173 9.691 1.00 95.75 94 ILE A O 1
ATOM 713 N N . ARG A 1 95 ? 2.208 12.563 8.660 1.00 96.19 95 ARG A N 1
ATOM 714 C CA . ARG A 1 95 ? 2.675 11.423 9.453 1.00 96.19 95 ARG A CA 1
ATOM 715 C C . ARG A 1 95 ? 4.137 11.077 9.198 1.00 96.19 95 ARG A C 1
ATOM 717 O O . ARG A 1 95 ? 4.880 10.808 10.140 1.00 96.19 95 ARG A O 1
ATOM 724 N N . PHE A 1 96 ? 4.556 11.089 7.938 1.00 94.62 96 PHE A N 1
ATOM 725 C CA . PHE A 1 96 ? 5.875 10.621 7.521 1.00 94.62 96 PHE A CA 1
ATOM 726 C C . PHE A 1 96 ? 6.811 11.801 7.246 1.00 94.62 96 PHE A C 1
ATOM 728 O O . PHE A 1 96 ? 7.253 12.030 6.124 1.00 94.62 96 PHE A O 1
ATOM 735 N N . GLN A 1 97 ? 7.111 12.569 8.300 1.00 93.56 97 GLN A N 1
ATOM 736 C CA . GLN A 1 97 ? 8.010 13.728 8.251 1.00 93.56 97 GLN A CA 1
ATOM 737 C C . GLN A 1 97 ? 9.352 13.491 8.955 1.00 93.56 97 GLN A C 1
ATOM 739 O O . GLN A 1 97 ? 9.450 12.755 9.937 1.00 93.56 97 GLN A O 1
ATOM 744 N N . GLY A 1 98 ? 10.385 14.193 8.489 1.00 92.88 98 GLY A N 1
ATOM 745 C CA . GLY A 1 98 ? 11.714 14.207 9.098 1.00 92.88 98 GLY A CA 1
ATOM 746 C C . GLY A 1 98 ? 12.718 13.251 8.440 1.00 92.88 98 GLY A C 1
ATOM 747 O O . GLY A 1 98 ? 12.372 12.541 7.496 1.00 92.88 98 GLY A O 1
ATOM 748 N N . PRO A 1 99 ? 13.968 13.215 8.945 1.00 93.06 99 PRO A N 1
ATOM 749 C CA . PRO A 1 99 ? 15.096 12.556 8.272 1.00 93.06 99 PRO A CA 1
ATOM 750 C C . PRO A 1 99 ? 14.884 11.064 7.997 1.00 93.06 99 PRO A C 1
ATOM 752 O O . PRO A 1 99 ? 15.421 10.510 7.048 1.00 93.06 99 PRO A O 1
ATOM 755 N N . ARG A 1 100 ? 14.059 10.395 8.810 1.00 89.38 100 ARG A N 1
ATOM 756 C CA . ARG A 1 100 ? 13.735 8.975 8.632 1.00 89.38 100 ARG A CA 1
ATOM 757 C C . ARG A 1 100 ? 12.999 8.685 7.318 1.00 89.38 100 ARG A C 1
ATOM 759 O O . ARG A 1 100 ? 13.151 7.597 6.772 1.00 89.38 100 ARG A O 1
ATOM 766 N N . TRP A 1 101 ? 12.202 9.634 6.833 1.00 90.44 101 TRP A N 1
ATOM 767 C CA . TRP A 1 101 ? 11.298 9.451 5.694 1.00 90.44 101 TRP A CA 1
ATOM 768 C C . TRP A 1 101 ? 11.718 10.266 4.468 1.00 90.44 101 TRP A C 1
ATOM 770 O O . TRP A 1 101 ? 11.000 10.287 3.479 1.00 90.44 101 TRP A O 1
ATOM 780 N N . GLU A 1 102 ? 12.881 10.922 4.507 1.00 86.62 102 GLU A N 1
ATOM 781 C CA . GLU A 1 102 ? 13.318 11.893 3.491 1.00 86.62 102 GLU A CA 1
ATOM 782 C C . GLU A 1 102 ? 13.454 11.313 2.072 1.00 86.62 102 GLU A C 1
ATOM 784 O O . GLU A 1 102 ? 13.305 12.038 1.093 1.00 86.62 102 GLU A O 1
ATOM 789 N N . ASN A 1 103 ? 13.697 10.002 1.969 1.00 82.25 103 ASN A N 1
ATOM 790 C CA . ASN A 1 103 ? 13.803 9.264 0.706 1.00 82.25 103 ASN A CA 1
ATOM 791 C C . ASN A 1 103 ? 12.567 8.395 0.417 1.00 82.25 103 ASN A C 1
ATOM 793 O O . ASN A 1 103 ? 12.624 7.512 -0.437 1.00 82.25 103 ASN A O 1
ATOM 797 N N . CYS A 1 104 ? 11.485 8.586 1.173 1.00 82.19 104 CYS A N 1
ATOM 798 C CA . CYS A 1 104 ? 10.224 7.884 0.976 1.00 82.19 104 CYS A CA 1
ATOM 799 C C . CYS A 1 104 ? 9.223 8.817 0.301 1.00 82.19 104 CYS A C 1
ATOM 801 O O . CYS A 1 104 ? 9.158 10.014 0.586 1.00 82.19 104 CYS A O 1
ATOM 803 N N . PHE A 1 105 ? 8.410 8.251 -0.574 1.00 82.50 105 PHE A N 1
ATOM 804 C CA . PHE A 1 105 ? 7.337 8.949 -1.258 1.00 82.50 105 PHE A CA 1
ATOM 805 C C . PHE A 1 105 ? 5.993 8.397 -0.804 1.00 82.50 105 PHE A C 1
ATOM 807 O O . PHE A 1 105 ? 5.909 7.327 -0.206 1.00 82.50 105 PHE A O 1
ATOM 814 N N . TYR A 1 106 ? 4.913 9.114 -1.110 1.00 83.62 106 TYR A N 1
ATOM 815 C CA . TYR A 1 106 ? 3.566 8.661 -0.768 1.00 83.62 106 TYR A CA 1
ATOM 816 C C . TYR A 1 106 ? 3.292 7.233 -1.265 1.00 83.62 106 TYR A C 1
ATOM 818 O O . TYR A 1 106 ? 2.729 6.432 -0.531 1.00 83.62 106 TYR A O 1
ATOM 826 N N . GLN A 1 107 ? 3.789 6.878 -2.449 1.00 78.94 107 GLN A N 1
ATOM 827 C CA . GLN A 1 107 ? 3.674 5.550 -3.052 1.00 78.94 107 GLN A CA 1
ATOM 828 C C . GLN A 1 107 ? 4.270 4.422 -2.190 1.00 78.94 107 GLN A C 1
ATOM 830 O O . GLN A 1 107 ? 3.845 3.277 -2.317 1.00 78.94 107 GLN A O 1
ATOM 835 N N . ASP A 1 108 ? 5.231 4.728 -1.311 1.00 78.38 108 ASP A N 1
ATOM 836 C CA . ASP A 1 108 ? 5.786 3.759 -0.363 1.00 78.38 108 ASP A CA 1
ATOM 837 C C . ASP A 1 108 ? 4.813 3.458 0.788 1.00 78.38 108 ASP A C 1
ATOM 839 O O . ASP A 1 108 ? 4.848 2.370 1.356 1.00 78.38 108 ASP A O 1
ATOM 843 N N . PHE A 1 109 ? 3.943 4.408 1.136 1.00 85.12 109 PHE A N 1
ATOM 844 C CA . PHE A 1 109 ? 3.001 4.308 2.255 1.00 85.12 109 PHE A CA 1
ATOM 845 C C . PHE A 1 109 ? 1.571 4.007 1.809 1.00 85.12 109 PHE A C 1
ATOM 847 O O . PHE A 1 109 ? 0.830 3.385 2.562 1.00 85.12 109 PHE A O 1
ATOM 854 N N . GLN A 1 110 ? 1.200 4.436 0.599 1.00 84.06 110 GLN A N 1
ATOM 855 C CA . GLN A 1 110 ? -0.088 4.244 -0.071 1.00 84.06 110 GLN A CA 1
ATOM 856 C C . GLN A 1 110 ? -0.641 2.829 0.170 1.00 84.06 110 GLN A C 1
ATOM 858 O O . GLN A 1 110 ? -1.703 2.716 0.781 1.00 84.06 110 GLN A O 1
ATOM 863 N N . PRO A 1 111 ? 0.102 1.762 -0.174 1.00 80.88 111 PRO A N 1
ATOM 864 C CA . PRO A 1 111 ? -0.002 0.447 0.427 1.00 80.88 111 PRO A CA 1
ATOM 865 C C . PRO A 1 111 ? -0.803 0.294 1.737 1.00 80.88 111 PRO A C 1
ATOM 867 O O . PRO A 1 111 ? -1.851 -0.351 1.784 1.00 80.88 111 PRO A O 1
ATOM 870 N N . ALA A 1 112 ? -0.283 0.851 2.823 1.00 85.88 112 ALA A N 1
ATOM 871 C CA . ALA A 1 112 ? -0.797 0.639 4.164 1.00 85.88 112 ALA A CA 1
ATOM 872 C C . ALA A 1 112 ? -2.213 1.177 4.352 1.00 85.88 112 ALA A C 1
ATOM 874 O O . ALA A 1 112 ? -3.023 0.527 5.010 1.00 85.88 112 ALA A O 1
ATOM 875 N N . TYR A 1 113 ? -2.519 2.320 3.740 1.00 88.50 113 TYR A N 1
ATOM 876 C CA . TYR A 1 113 ? -3.862 2.892 3.766 1.00 88.50 113 TYR A CA 1
ATOM 877 C C . TYR A 1 113 ? -4.865 1.960 3.089 1.00 88.50 113 TYR A C 1
ATOM 879 O O . TYR A 1 113 ? -5.900 1.640 3.669 1.00 88.50 113 TYR A O 1
ATOM 887 N N . TYR A 1 114 ? -4.515 1.443 1.909 1.00 82.62 114 TYR A N 1
ATOM 888 C CA . TYR A 1 114 ? -5.366 0.499 1.188 1.00 82.62 114 TYR A CA 1
ATOM 889 C C . TYR A 1 114 ? -5.619 -0.780 1.984 1.00 82.62 114 TYR A C 1
ATOM 891 O O . TYR A 1 114 ? -6.746 -1.268 1.996 1.00 82.62 114 TYR A O 1
ATOM 899 N N . TYR A 1 115 ? -4.620 -1.293 2.704 1.00 82.19 115 TYR A N 1
ATOM 900 C CA . TYR A 1 115 ? -4.828 -2.442 3.585 1.00 82.19 115 TYR A CA 1
ATOM 901 C C . TYR A 1 115 ? -5.830 -2.166 4.698 1.00 82.19 115 TYR A C 1
ATOM 903 O O . TYR A 1 115 ? -6.728 -2.972 4.923 1.00 82.19 115 TYR A O 1
ATOM 911 N N . GLY A 1 116 ? -5.722 -1.010 5.352 1.00 85.88 116 GLY A N 1
ATOM 912 C CA . GLY A 1 116 ? -6.719 -0.568 6.323 1.00 85.88 116 GLY A CA 1
ATOM 913 C C . GLY A 1 116 ? -8.126 -0.543 5.735 1.00 85.88 116 GLY A C 1
ATOM 914 O O . GLY A 1 116 ? -9.061 -1.103 6.305 1.00 85.88 116 GLY A O 1
ATOM 915 N N . SER A 1 117 ? -8.265 0.054 4.553 1.00 84.75 117 SER A N 1
ATOM 916 C CA . SER A 1 117 ? -9.541 0.135 3.841 1.00 84.75 117 SER A CA 1
ATOM 917 C C . SER A 1 117 ? -10.099 -1.238 3.463 1.00 84.75 117 SER A C 1
ATOM 919 O O . SER A 1 117 ? -11.304 -1.457 3.560 1.00 84.75 117 SER A O 1
ATOM 921 N N . GLU A 1 118 ? -9.248 -2.189 3.072 1.00 79.12 118 GLU A N 1
ATOM 922 C CA . GLU A 1 118 ? -9.677 -3.565 2.812 1.00 79.12 118 GLU A CA 1
ATOM 923 C C . GLU A 1 118 ? -10.177 -4.270 4.075 1.00 79.12 118 GLU A C 1
ATOM 925 O O . GLU A 1 118 ? -11.198 -4.957 4.003 1.00 79.12 118 GLU A O 1
ATOM 930 N N . LEU A 1 119 ? -9.516 -4.070 5.222 1.00 82.88 119 LEU A N 1
ATOM 931 C CA . LEU A 1 119 ? -9.986 -4.600 6.507 1.00 82.88 119 LEU A CA 1
ATOM 932 C C . LEU A 1 119 ? -11.388 -4.071 6.834 1.00 82.88 119 LEU A C 1
ATOM 934 O O . LEU A 1 119 ? -12.261 -4.846 7.206 1.00 82.88 119 LEU A O 1
ATOM 938 N N . ALA A 1 120 ? -11.643 -2.782 6.607 1.00 82.25 120 ALA A N 1
ATOM 939 C CA . ALA A 1 120 ? -12.956 -2.169 6.826 1.00 82.25 120 ALA A CA 1
ATOM 940 C C . ALA A 1 120 ? -14.038 -2.641 5.834 1.00 82.25 120 ALA A C 1
ATOM 942 O O . ALA A 1 120 ? -15.236 -2.509 6.092 1.00 82.25 120 ALA A O 1
ATOM 943 N N . HIS A 1 121 ? -13.646 -3.191 4.683 1.00 77.00 121 HIS A N 1
ATOM 944 C CA . HIS A 1 121 ? -14.571 -3.820 3.741 1.00 77.00 121 HIS A CA 1
ATOM 945 C C . HIS A 1 121 ? -14.899 -5.276 4.098 1.00 77.00 121 HIS A C 1
ATOM 947 O O . HIS A 1 121 ? -15.869 -5.819 3.558 1.00 77.00 121 HIS A O 1
ATOM 953 N N . ASP A 1 122 ? -14.140 -5.913 4.993 1.00 76.25 122 ASP A N 1
ATOM 954 C CA . ASP A 1 122 ? -14.529 -7.201 5.556 1.00 76.25 122 ASP A CA 1
ATOM 955 C C . ASP A 1 122 ? -15.702 -7.002 6.521 1.00 76.25 122 ASP A C 1
ATOM 957 O O . ASP A 1 122 ? -15.599 -6.304 7.529 1.00 76.25 122 ASP A O 1
ATOM 961 N N . MET A 1 123 ? -16.836 -7.632 6.210 1.00 61.41 123 MET A N 1
ATOM 962 C CA . MET A 1 123 ? -18.062 -7.510 7.001 1.00 61.41 123 MET A CA 1
ATOM 963 C C . MET A 1 123 ? -17.885 -7.929 8.464 1.00 61.41 123 MET A C 1
ATOM 965 O O . MET A 1 123 ? -18.652 -7.474 9.303 1.00 61.41 123 MET A O 1
ATOM 969 N N . HIS A 1 124 ? -16.911 -8.788 8.773 1.00 72.94 124 HIS A N 1
ATOM 970 C CA . HIS A 1 124 ? -16.656 -9.225 10.147 1.00 72.94 124 HIS A CA 1
ATOM 971 C C . HIS A 1 124 ? -15.857 -8.206 10.952 1.00 72.94 124 HIS A C 1
ATOM 973 O O . HIS A 1 124 ? -15.922 -8.230 12.175 1.00 72.94 124 HIS A O 1
ATOM 979 N N . LEU A 1 125 ? -15.088 -7.356 10.270 1.00 74.94 125 LEU A N 1
ATOM 980 C CA . LEU A 1 125 ? -14.161 -6.426 10.903 1.00 74.94 125 LEU A CA 1
ATOM 981 C C . LEU A 1 125 ? -14.689 -4.997 10.892 1.00 74.94 125 LEU A C 1
ATOM 983 O O . LEU A 1 125 ? -14.328 -4.250 11.780 1.00 74.94 125 LEU A O 1
ATOM 987 N N . ARG A 1 126 ? -15.546 -4.621 9.935 1.00 70.69 126 ARG A N 1
ATOM 988 C CA . ARG A 1 126 ? -16.003 -3.241 9.690 1.00 70.69 126 ARG A CA 1
ATOM 989 C C . ARG A 1 126 ? -16.505 -2.471 10.919 1.00 70.69 126 ARG A C 1
ATOM 991 O O . ARG A 1 126 ? -16.261 -1.269 11.004 1.00 70.69 126 ARG A O 1
ATOM 998 N N . ASP A 1 127 ? -17.227 -3.146 11.809 1.00 78.69 127 ASP A N 1
ATOM 999 C CA . ASP A 1 127 ? -17.869 -2.545 12.986 1.00 78.69 127 ASP A CA 1
ATOM 1000 C C . ASP A 1 127 ? -17.072 -2.786 14.284 1.00 78.69 127 ASP A C 1
ATOM 1002 O O . ASP A 1 127 ? -17.565 -2.502 15.376 1.00 78.69 127 ASP A O 1
ATOM 1006 N N . CYS A 1 128 ? -15.854 -3.328 14.180 1.00 84.19 128 CYS A N 1
ATOM 1007 C CA . CYS A 1 128 ? -14.971 -3.547 15.321 1.00 84.19 128 CYS A CA 1
ATOM 1008 C C . CYS A 1 128 ? -14.166 -2.291 15.659 1.00 84.19 128 CYS A C 1
ATOM 1010 O O . CYS A 1 128 ? -13.808 -1.491 14.785 1.00 84.19 128 CYS A O 1
ATOM 1012 N N . ASP A 1 129 ? -13.797 -2.158 16.930 1.00 86.81 129 ASP A N 1
ATOM 1013 C CA . ASP A 1 129 ? -12.827 -1.146 17.330 1.00 86.81 129 ASP A CA 1
ATOM 1014 C C . ASP A 1 129 ? -11.435 -1.524 16.804 1.00 86.81 129 ASP A C 1
ATOM 1016 O O . ASP A 1 129 ? -11.044 -2.695 16.788 1.00 86.81 129 ASP A O 1
ATOM 1020 N N . TRP A 1 130 ? -10.633 -0.525 16.419 1.00 88.06 130 TRP A N 1
ATOM 1021 C CA . TRP A 1 130 ? -9.270 -0.765 15.925 1.00 88.06 130 TRP A CA 1
ATOM 1022 C C . TRP A 1 130 ? -8.434 -1.624 16.891 1.00 88.06 130 TRP A C 1
ATOM 1024 O O . TRP A 1 130 ? -7.677 -2.493 16.461 1.00 88.06 130 TRP A O 1
ATOM 1034 N N . SER A 1 131 ? -8.596 -1.423 18.202 1.00 90.06 131 SER A N 1
ATOM 1035 C CA . SER A 1 131 ? -7.891 -2.184 19.243 1.00 90.06 131 SER A CA 1
ATOM 1036 C C . SER A 1 131 ? -8.208 -3.684 19.231 1.00 90.06 131 SER A C 1
ATOM 1038 O O . SER A 1 131 ? -7.372 -4.482 19.659 1.00 90.06 131 SER A O 1
ATOM 1040 N N . GLU A 1 132 ? -9.381 -4.081 18.736 1.00 88.81 132 GLU A N 1
ATOM 1041 C CA . GLU A 1 132 ? -9.802 -5.480 18.628 1.00 88.81 132 GLU A CA 1
ATOM 1042 C C . GLU A 1 132 ? -9.169 -6.158 17.408 1.00 88.81 132 GLU A C 1
ATOM 1044 O O . GLU A 1 132 ? -8.796 -7.333 17.468 1.00 88.81 132 GLU A O 1
ATOM 1049 N N . ILE A 1 133 ? -8.980 -5.405 16.321 1.00 88.75 133 ILE A N 1
ATOM 1050 C CA . ILE A 1 133 ? -8.487 -5.935 15.044 1.00 88.75 133 ILE A CA 1
ATOM 1051 C C . ILE A 1 133 ? -6.984 -5.726 14.827 1.00 88.75 133 ILE A C 1
ATOM 1053 O O . ILE A 1 133 ? -6.394 -6.451 14.028 1.00 88.75 133 ILE A O 1
ATOM 1057 N N . GLU A 1 134 ? -6.326 -4.806 15.549 1.00 92.50 134 GLU A N 1
ATOM 1058 C CA . GLU A 1 134 ? -4.899 -4.475 15.365 1.00 92.50 134 GLU A CA 1
ATOM 1059 C C . GLU A 1 134 ? -4.023 -5.733 15.421 1.00 92.50 134 GLU A C 1
ATOM 1061 O O . GLU A 1 134 ? -3.116 -5.920 14.608 1.00 92.50 134 GLU A O 1
ATOM 1066 N N . GLY A 1 135 ? -4.313 -6.633 16.366 1.00 90.56 135 GLY A N 1
ATOM 1067 C CA . GLY A 1 135 ? -3.564 -7.875 16.530 1.00 90.56 135 GLY A CA 1
ATOM 1068 C C . GLY A 1 135 ? -3.665 -8.799 15.315 1.00 90.56 135 GLY A C 1
ATOM 1069 O O . GLY A 1 135 ? -2.679 -9.440 14.950 1.00 90.56 135 GLY A O 1
ATOM 1070 N N . GLU A 1 136 ? -4.834 -8.877 14.681 1.00 84.88 136 GLU A N 1
ATOM 1071 C CA . GLU A 1 136 ? -5.036 -9.649 13.454 1.00 84.88 136 GLU A CA 1
ATOM 1072 C C . GLU A 1 136 ? -4.426 -8.954 12.241 1.00 84.88 136 GLU A C 1
ATOM 1074 O O . GLU A 1 136 ? -3.665 -9.578 11.497 1.00 84.88 136 GLU A O 1
ATOM 1079 N N . ALA A 1 137 ? -4.662 -7.649 12.110 1.00 87.06 137 ALA A N 1
ATOM 1080 C CA . ALA A 1 137 ? -4.086 -6.820 11.065 1.00 87.06 137 ALA A CA 1
ATOM 1081 C C . ALA A 1 137 ? -2.554 -6.932 11.045 1.00 87.06 137 ALA A C 1
ATOM 1083 O O . ALA A 1 137 ? -1.964 -7.130 9.981 1.00 87.06 137 ALA A O 1
ATOM 1084 N N . ARG A 1 138 ? -1.920 -6.905 12.226 1.00 89.81 138 ARG A N 1
ATOM 1085 C CA . ARG A 1 138 ? -0.479 -7.104 12.411 1.00 89.81 138 ARG A CA 1
ATOM 1086 C C . ARG A 1 138 ? -0.016 -8.499 12.008 1.00 89.81 138 ARG A C 1
ATOM 1088 O O . ARG A 1 138 ? 1.026 -8.616 11.373 1.00 89.81 138 ARG A O 1
ATOM 1095 N N . ARG A 1 139 ? -0.735 -9.559 12.402 1.00 84.81 139 ARG A N 1
ATOM 1096 C CA . ARG A 1 139 ? -0.364 -10.950 12.058 1.00 84.81 139 ARG A CA 1
ATOM 1097 C C . ARG A 1 139 ? -0.389 -11.191 10.553 1.00 84.81 139 ARG A C 1
ATOM 1099 O O . ARG A 1 139 ? 0.427 -11.955 10.049 1.00 84.81 139 ARG A O 1
ATOM 1106 N N . ASN A 1 140 ? -1.317 -10.534 9.871 1.00 79.62 140 ASN A N 1
ATOM 1107 C CA . ASN A 1 140 ? -1.476 -10.616 8.429 1.00 79.62 140 ASN A CA 1
ATOM 1108 C C . ASN A 1 140 ? -0.574 -9.615 7.681 1.00 79.62 140 ASN A C 1
ATOM 1110 O O . ASN A 1 140 ? -0.406 -9.734 6.468 1.00 79.62 140 ASN A O 1
ATOM 1114 N N . TRP A 1 141 ? 0.056 -8.660 8.376 1.00 78.56 141 TRP A N 1
ATOM 1115 C CA . TRP A 1 141 ? 0.980 -7.721 7.751 1.00 78.56 141 TRP A CA 1
ATOM 1116 C C . TRP A 1 141 ? 2.191 -8.460 7.154 1.00 78.56 141 TRP A C 1
ATOM 1118 O O . TRP A 1 141 ? 2.828 -9.263 7.842 1.00 78.56 141 TRP A O 1
ATOM 1128 N N . PRO A 1 142 ? 2.551 -8.211 5.887 1.00 69.94 142 PRO A N 1
ATOM 1129 C CA . PRO A 1 142 ? 3.611 -8.966 5.246 1.00 69.94 142 PRO A CA 1
ATOM 1130 C C . PRO A 1 142 ? 4.992 -8.608 5.793 1.00 69.94 142 PRO A C 1
ATOM 1132 O O . PRO A 1 142 ? 5.426 -7.460 5.747 1.00 69.94 142 PRO A O 1
ATOM 1135 N N . ASN A 1 143 ? 5.745 -9.638 6.181 1.00 65.88 143 ASN A N 1
ATOM 1136 C CA . ASN A 1 143 ? 7.130 -9.508 6.653 1.00 65.88 143 ASN A CA 1
ATOM 1137 C C . ASN A 1 143 ? 8.099 -8.936 5.601 1.00 65.88 143 ASN A C 1
ATOM 1139 O O . ASN A 1 143 ? 9.193 -8.506 5.951 1.00 65.88 143 ASN A O 1
ATOM 1143 N N . HIS A 1 144 ? 7.721 -8.968 4.321 1.00 60.25 144 HIS A N 1
ATOM 1144 C CA . HIS A 1 144 ? 8.535 -8.485 3.201 1.00 60.25 144 HIS A CA 1
ATOM 1145 C C . HIS A 1 144 ? 8.189 -7.060 2.762 1.00 60.25 144 HIS A C 1
ATOM 1147 O O . HIS A 1 144 ? 8.759 -6.574 1.788 1.00 60.25 144 HIS A O 1
ATOM 1153 N N . PHE A 1 145 ? 7.260 -6.388 3.445 1.00 69.75 145 PHE A N 1
ATOM 1154 C CA . PHE A 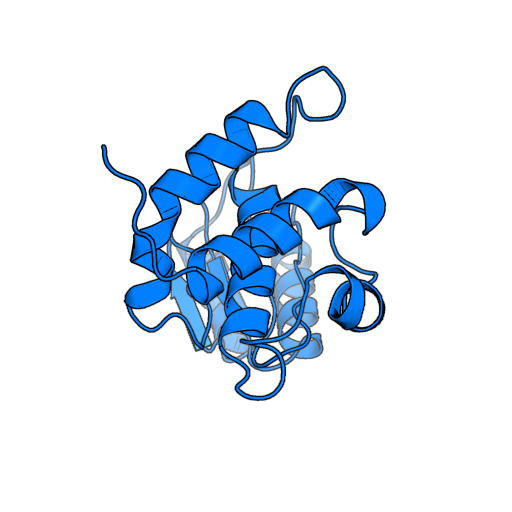1 145 ? 7.014 -4.978 3.185 1.00 69.75 145 PHE A CA 1
ATOM 1155 C C . PHE A 1 145 ? 8.221 -4.124 3.600 1.00 69.75 145 PHE A C 1
ATOM 1157 O O . PHE A 1 145 ? 8.954 -4.468 4.526 1.00 69.75 145 PHE A O 1
ATOM 1164 N N . CYS A 1 146 ? 8.423 -2.995 2.921 1.00 67.12 146 CYS A N 1
ATOM 1165 C CA . CYS A 1 146 ? 9.574 -2.115 3.133 1.00 67.12 146 CYS A CA 1
ATOM 1166 C C . CYS A 1 146 ? 9.625 -1.475 4.532 1.00 67.12 146 CYS A C 1
ATOM 1168 O O . CYS A 1 146 ? 10.698 -1.039 4.952 1.00 67.12 146 CYS A O 1
ATOM 1170 N N . PHE A 1 147 ? 8.505 -1.444 5.262 1.00 80.19 147 PHE A N 1
ATOM 1171 C CA . PHE A 1 147 ? 8.411 -0.875 6.606 1.00 80.19 147 PHE A CA 1
ATOM 1172 C C . PHE A 1 147 ? 7.888 -1.879 7.638 1.00 80.19 147 PHE A C 1
ATOM 1174 O O . PHE A 1 147 ? 7.027 -2.718 7.354 1.00 80.19 147 PHE A O 1
ATOM 1181 N N . ALA A 1 148 ? 8.394 -1.766 8.868 1.00 85.06 148 ALA A N 1
ATOM 1182 C CA . ALA A 1 148 ? 7.917 -2.569 9.984 1.00 85.06 148 ALA A CA 1
ATOM 1183 C C . ALA A 1 148 ? 6.482 -2.175 10.373 1.00 85.06 148 ALA A C 1
ATOM 1185 O O . ALA A 1 148 ? 6.057 -1.041 10.164 1.00 85.06 148 ALA A O 1
ATOM 1186 N N . TRP A 1 149 ? 5.750 -3.092 11.013 1.00 89.19 149 TRP A N 1
ATOM 1187 C CA . TRP A 1 149 ? 4.386 -2.822 11.485 1.00 89.19 149 TRP A CA 1
ATOM 1188 C C . TRP A 1 149 ? 4.290 -1.544 12.331 1.00 89.19 149 TRP A C 1
ATOM 1190 O O . TRP A 1 149 ? 3.434 -0.704 12.086 1.00 89.19 149 TRP A O 1
ATOM 1200 N N . GLU A 1 150 ? 5.192 -1.366 13.301 1.00 92.56 150 GLU A N 1
ATOM 1201 C CA . GLU A 1 150 ? 5.142 -0.217 14.219 1.00 92.56 150 GLU A CA 1
ATOM 1202 C C . GLU A 1 150 ? 5.320 1.128 13.509 1.00 92.56 150 GLU A C 1
ATOM 1204 O O . GLU A 1 150 ? 4.795 2.139 13.966 1.00 92.56 150 GLU A O 1
ATOM 1209 N N . ASP A 1 151 ? 6.017 1.129 12.376 1.00 91.62 151 ASP A N 1
ATOM 1210 C CA . ASP A 1 151 ? 6.238 2.327 11.576 1.00 91.62 151 ASP A CA 1
ATOM 1211 C C . ASP A 1 151 ? 4.986 2.746 10.807 1.00 91.62 151 ASP A C 1
ATOM 1213 O O . ASP A 1 151 ? 4.780 3.927 10.538 1.00 91.62 151 ASP A O 1
ATOM 1217 N N . ILE A 1 152 ? 4.155 1.771 10.438 1.00 91.69 152 ILE A N 1
ATOM 1218 C CA . ILE A 1 152 ? 3.122 1.942 9.420 1.00 91.69 152 ILE A CA 1
ATOM 1219 C C . ILE A 1 152 ? 1.700 1.742 9.948 1.00 91.69 152 ILE A C 1
ATOM 1221 O O . ILE A 1 152 ? 0.743 2.171 9.306 1.00 91.69 152 ILE A O 1
ATOM 1225 N N . LYS A 1 153 ? 1.533 1.159 11.140 1.00 93.50 153 LYS A N 1
ATOM 1226 C CA . LYS A 1 153 ? 0.221 0.839 11.723 1.00 93.50 153 LYS A CA 1
ATOM 1227 C C . LYS A 1 153 ? -0.724 2.033 11.811 1.00 93.50 153 LYS A C 1
ATOM 1229 O O . LYS A 1 153 ? -1.925 1.858 11.679 1.00 93.50 153 LYS A O 1
ATOM 1234 N N . GLY A 1 154 ? -0.192 3.247 11.974 1.00 95.50 154 GLY A N 1
ATOM 1235 C CA . GLY A 1 154 ? -1.000 4.465 11.976 1.00 95.50 154 GLY A CA 1
ATOM 1236 C C . GLY A 1 154 ? -1.635 4.780 10.617 1.00 95.50 154 GLY A C 1
ATOM 1237 O O . GLY A 1 154 ? -2.757 5.266 10.582 1.00 95.50 154 GLY A O 1
ATOM 1238 N N . ALA A 1 155 ? -0.953 4.472 9.509 1.00 93.94 155 ALA A N 1
ATOM 1239 C CA . ALA A 1 155 ? -1.521 4.593 8.164 1.00 93.94 155 ALA A CA 1
ATOM 1240 C C . ALA A 1 155 ? -2.553 3.491 7.889 1.00 93.94 155 ALA A C 1
ATOM 1242 O O . ALA A 1 155 ? -3.603 3.762 7.311 1.00 93.94 155 ALA A O 1
ATOM 1243 N N . VAL A 1 156 ? -2.294 2.266 8.368 1.00 91.44 156 VAL A N 1
ATOM 1244 C CA . VAL A 1 156 ? -3.269 1.166 8.294 1.00 91.44 156 VAL A CA 1
ATOM 1245 C C . VAL A 1 156 ? -4.543 1.518 9.057 1.00 91.44 156 VAL A C 1
ATOM 1247 O O . VAL A 1 156 ? -5.632 1.433 8.502 1.00 91.44 156 VAL A O 1
ATOM 1250 N N . GLN A 1 157 ? -4.412 1.974 10.301 1.00 94.31 157 GLN A N 1
ATOM 1251 C CA . GLN A 1 157 ? -5.550 2.410 11.101 1.00 94.31 157 GLN A CA 1
ATOM 1252 C C . GLN A 1 157 ? -6.323 3.532 10.404 1.00 94.31 157 GLN A C 1
ATOM 1254 O O . GLN A 1 157 ? -7.539 3.453 10.286 1.00 94.31 157 GLN A O 1
ATOM 1259 N N . TYR A 1 158 ? -5.625 4.543 9.877 1.00 94.00 158 TYR A N 1
ATOM 1260 C CA . TYR A 1 158 ? -6.276 5.641 9.166 1.00 94.00 158 TYR A CA 1
ATOM 1261 C C . TYR A 1 158 ? -7.100 5.135 7.973 1.00 94.00 158 TYR A C 1
ATOM 1263 O O . TYR A 1 158 ? -8.254 5.520 7.810 1.00 94.00 158 TYR A O 1
ATOM 1271 N N . GLY A 1 159 ? -6.542 4.233 7.161 1.00 90.00 159 GLY A N 1
ATOM 1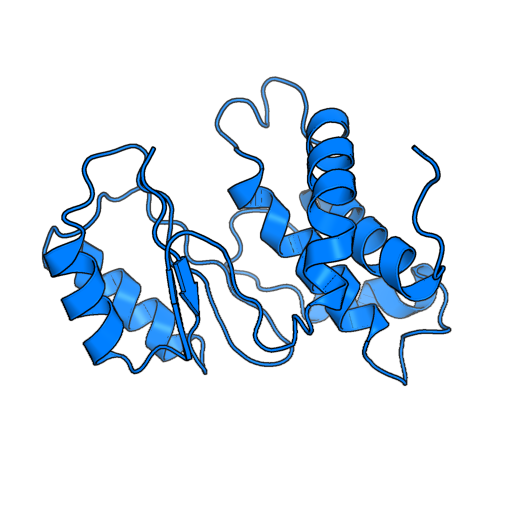272 C CA . GLY A 1 159 ? -7.256 3.627 6.035 1.00 90.00 159 GLY A CA 1
ATOM 1273 C C . GLY A 1 159 ? -8.516 2.858 6.444 1.00 90.00 159 GLY A C 1
ATOM 1274 O O . GLY A 1 159 ? -9.528 2.926 5.743 1.00 90.00 159 GLY A O 1
ATOM 1275 N N . TYR A 1 160 ? -8.460 2.163 7.583 1.00 89.62 160 TYR A N 1
ATOM 1276 C CA . TYR A 1 160 ? -9.601 1.471 8.183 1.00 89.62 160 TYR A CA 1
ATOM 1277 C C . TYR A 1 160 ? -10.669 2.471 8.645 1.00 89.62 160 TYR A C 1
ATOM 1279 O O . TYR A 1 160 ? -11.816 2.413 8.196 1.00 89.62 160 TYR A O 1
ATOM 1287 N N . ASP A 1 161 ? -10.268 3.464 9.439 1.00 90.81 161 ASP A N 1
ATOM 1288 C CA . ASP A 1 161 ? -11.162 4.471 10.010 1.00 90.81 161 ASP A CA 1
ATOM 1289 C C . ASP A 1 161 ? -11.901 5.273 8.925 1.00 90.81 161 ASP A C 1
ATOM 1291 O O . ASP A 1 161 ? -13.087 5.574 9.087 1.00 90.81 161 ASP A O 1
ATOM 1295 N N . ARG A 1 162 ? -11.245 5.601 7.797 1.00 88.69 162 ARG A N 1
ATOM 1296 C CA . ARG A 1 162 ? -11.873 6.345 6.684 1.00 88.69 162 ARG A CA 1
ATOM 1297 C C . ARG A 1 162 ? -13.035 5.592 6.042 1.00 88.69 162 ARG A C 1
ATOM 1299 O O . ARG A 1 162 ? -14.052 6.208 5.721 1.00 88.69 162 ARG A O 1
ATOM 1306 N N . VAL A 1 163 ? -12.908 4.277 5.885 1.00 84.31 163 VAL A N 1
ATOM 1307 C CA . VAL A 1 163 ? -13.960 3.439 5.294 1.00 84.31 163 VAL A CA 1
ATOM 1308 C C . VAL A 1 163 ? -15.036 3.100 6.327 1.00 84.31 163 VAL A C 1
ATOM 1310 O O . VAL A 1 163 ? -16.226 3.209 6.017 1.00 84.31 163 VAL A O 1
ATOM 1313 N N . SER A 1 164 ? -14.649 2.748 7.557 1.00 83.31 164 SER A N 1
ATOM 1314 C CA . SER A 1 164 ? -15.597 2.394 8.622 1.00 83.31 164 SER A CA 1
ATOM 1315 C C . SER A 1 164 ? -16.446 3.583 9.075 1.00 83.31 164 SER A C 1
ATOM 1317 O O . SER A 1 164 ? -17.647 3.432 9.283 1.00 83.31 164 SER A O 1
ATOM 1319 N N . SER A 1 165 ? -15.877 4.791 9.143 1.00 76.00 165 SER A N 1
ATOM 1320 C CA . SER A 1 165 ? -16.616 5.982 9.588 1.00 76.00 165 SER A CA 1
ATOM 1321 C C . SER A 1 165 ? -17.640 6.483 8.562 1.00 76.00 165 SER A C 1
ATOM 1323 O O . SER A 1 165 ? -18.531 7.249 8.919 1.00 76.00 165 SER A O 1
ATOM 1325 N N . GLY A 1 166 ? -17.512 6.128 7.276 1.00 63.31 166 GLY A N 1
ATOM 1326 C CA . GLY A 1 166 ? -18.379 6.633 6.198 1.00 63.31 166 GLY A CA 1
ATOM 1327 C C . GLY A 1 166 ? -18.322 8.155 5.967 1.00 63.31 166 GLY A C 1
ATOM 1328 O O . GLY A 1 166 ? -19.035 8.675 5.110 1.00 63.31 166 GLY A O 1
ATOM 1329 N N . VAL A 1 167 ? -17.482 8.884 6.711 1.00 48.66 167 VAL A N 1
ATOM 1330 C CA . VAL A 1 167 ? -17.341 10.340 6.631 1.00 48.66 167 VAL A CA 1
ATOM 1331 C C . VAL A 1 167 ? -16.280 10.681 5.591 1.00 48.66 167 VAL A C 1
ATOM 1333 O O . VAL A 1 167 ? -15.083 10.640 5.873 1.00 48.66 167 VAL A O 1
ATOM 1336 N N . ILE A 1 168 ? -16.728 11.088 4.403 1.00 44.94 168 ILE A N 1
ATOM 1337 C CA . ILE A 1 168 ? -15.939 11.959 3.524 1.00 44.94 168 ILE A CA 1
ATOM 1338 C C . ILE A 1 168 ? -15.665 13.224 4.346 1.00 44.94 168 ILE A C 1
ATOM 1340 O O . ILE A 1 168 ? -16.603 13.894 4.781 1.00 44.94 168 ILE A O 1
ATOM 1344 N N . ALA A 1 169 ? -14.401 13.497 4.656 1.00 37.59 169 ALA A N 1
ATOM 1345 C CA . ALA A 1 169 ? -14.026 14.700 5.393 1.00 37.59 169 ALA A CA 1
ATOM 1346 C C . ALA A 1 169 ? -14.517 15.924 4.598 1.00 37.59 169 ALA A C 1
ATOM 1348 O O . ALA A 1 169 ? -14.351 15.945 3.376 1.00 37.59 169 ALA A O 1
ATOM 1349 N N . PRO A 1 170 ? -15.151 16.921 5.238 1.00 32.41 170 PRO A N 1
ATOM 1350 C CA . PRO A 1 170 ? -15.473 18.151 4.542 1.00 32.41 170 PRO A CA 1
ATOM 1351 C C . PRO A 1 170 ? -14.174 18.869 4.160 1.00 32.41 170 PRO A C 1
ATOM 1353 O O . PRO A 1 170 ? -13.249 18.936 4.972 1.00 32.41 170 PRO A O 1
ATOM 1356 N N . LEU A 1 171 ? -14.161 19.359 2.917 1.00 37.91 171 LEU A N 1
ATOM 1357 C CA . LEU A 1 171 ? -13.134 20.196 2.286 1.00 37.91 171 LEU A CA 1
ATOM 1358 C C . LEU A 1 171 ? -12.664 21.361 3.170 1.00 37.91 171 LEU A C 1
ATOM 1360 O O . LEU A 1 171 ? -13.529 21.980 3.834 1.00 37.91 171 LEU A O 1
#

Foldseek 3Di:
DQWKWFWAQDLVLQVQLQVQCPVVVQADPVWFWAAAQDGTGTITDDGPDDHPPVVSVVSSVVSPTPDMDSDDDDPPPPVVLVLCPVVLQVVCVVLQDDPVCPVPDSVLQVVLLVNLLVQCVPPVRVPDDCVVCVVVSQVRHDPRRPDHCVSRVVSSPNSNCCNSVVDPDDD

Radius of gyration: 15.99 Å; chains: 1; bounding box: 36×36×42 Å

Sequence (171 aa):
MSTLYATYPNPTAAEQAARSLLQEGAASTDMRVVCWPTGGMVSLVTPTGQLDRGRSEQILQRFSPLSVGDTFEARRATGATNLYEDDFQADAKIRFQGPRWENCFYQDFQPAYYYGSELAHDMHLRDCDWSEIEGEARRNWPNHFCFAWEDIKGAVQYGYDRVSSGVIAPL